Protein AF-B0VKE0-F1 (afdb_monomer)

Radius of gyration: 17.95 Å; Cα contacts (8 Å, |Δi|>4): 101; chains: 1; bounding box: 43×23×62 Å

Solvent-accessible surface area (backbone atoms only — not comparable to full-atom values): 6818 Å² total; per-residue (Å²): 135,83,87,90,59,74,65,64,56,53,37,48,51,51,51,51,50,50,49,51,54,51,52,52,48,49,40,53,45,71,27,80,55,96,72,35,88,81,59,63,24,51,43,43,50,26,43,50,25,36,71,69,70,46,61,73,61,102,50,60,55,69,57,55,52,48,51,51,51,53,47,55,52,50,46,52,52,45,51,55,51,55,71,74,42,85,60,55,72,68,62,46,52,54,54,49,49,54,48,49,54,53,45,68,59,39,50,63,28,45,53,45,25,52,53,39,53,62,73,75,108

Secondary structure (DSSP, 8-state):
-----HHHHHHHHHHHHHHHHHHHHHHHHHT-STTHHHH-HHHHHHHHHHHH-S-SSSS-HHHHHHHHHHHHHHHHHHHHHHHHS---HHHHHHHHHHHHHHHHHHHHHHHHHHHHHHHH-

Mean predicted aligned error: 8.56 Å

Nearest PDB structures (foldseek):
  1yo7-assembly2_B  TM=4.461E-01  e=1.692E+00  Escherichia coli

Sequence (121 aa):
MPPERPENDKTQKAKDNITGQISKYEKIVSYEGREAANNGGLRKALEDFARTGEKVGTKNPSNHIQKARDILRGLDNQEKLLQKSTINSQDKAVLQQRIQSLRNEIEPSLKRAITKQNELN

Organism: Acinetobacter baumannii (strain SDF) (NCBI:txid509170)

Foldseek 3Di:
DDDPDPPVVVLVVLLVVLVVLLVVLVCQAQPPDDVCVPQRHLLSQLQVCLVPVDNPPPDRLVVSLVVLVVSLVSLVVSLVSLVVGPHDPVSSVVSVVSSVVSCVRRVVSSVSSVVSVVVVD

pLDDT: mean 78.74, std 14.7, range [43.19, 93.5]

Structure (mmCIF, N/CA/C/O backbone):
data_AF-B0VKE0-F1
#
_entry.id   AF-B0VKE0-F1
#
loop_
_atom_site.group_PDB
_atom_site.id
_atom_site.type_symbol
_atom_site.label_atom_id
_atom_site.label_alt_id
_atom_site.label_comp_id
_atom_site.label_asym_id
_atom_site.label_entity_id
_atom_site.label_seq_id
_atom_site.pdbx_PDB_ins_code
_atom_site.Cartn_x
_atom_site.Cartn_y
_atom_site.Cartn_z
_atom_site.occupancy
_atom_site.B_iso_or_equiv
_atom_site.auth_seq_id
_atom_site.auth_comp_id
_atom_site.auth_asym_id
_atom_site.auth_atom_id
_atom_site.pdbx_PDB_model_num
ATOM 1 N N . MET A 1 1 ? -21.499 -0.707 41.558 1.00 46.62 1 MET A N 1
ATOM 2 C CA . MET A 1 1 ? -21.485 -0.441 40.102 1.00 46.62 1 MET A CA 1
ATOM 3 C C . MET A 1 1 ? -20.278 -1.153 39.510 1.00 46.62 1 MET A C 1
ATOM 5 O O . MET A 1 1 ? -19.191 -0.939 40.039 1.00 46.62 1 MET A O 1
ATOM 9 N N . PRO A 1 2 ? -20.436 -2.050 38.524 1.00 52.50 2 PRO A N 1
ATOM 10 C CA . PRO A 1 2 ? -19.300 -2.747 37.928 1.00 52.50 2 PRO A CA 1
ATOM 11 C C . PRO A 1 2 ? -18.536 -1.814 36.966 1.00 52.50 2 PRO A C 1
ATOM 13 O O . PRO A 1 2 ? -19.147 -0.924 36.373 1.00 52.50 2 PRO A O 1
ATOM 16 N N . PRO A 1 3 ? -17.213 -1.982 36.800 1.00 52.34 3 PRO A N 1
ATOM 17 C CA . PRO A 1 3 ? -16.436 -1.199 35.848 1.00 52.34 3 PRO A CA 1
ATOM 18 C C . PRO A 1 3 ? -16.629 -1.742 34.420 1.00 52.34 3 PRO A C 1
ATOM 20 O O . PRO A 1 3 ? -15.992 -2.712 34.015 1.00 52.34 3 PRO A O 1
ATOM 23 N N . GLU A 1 4 ? -17.488 -1.104 33.627 1.00 55.16 4 GLU A N 1
ATOM 24 C CA . GLU A 1 4 ? -17.587 -1.329 32.176 1.00 55.16 4 GLU A CA 1
ATOM 25 C C . GLU A 1 4 ? -16.364 -0.738 31.450 1.00 55.16 4 GLU A C 1
ATOM 27 O O . GLU A 1 4 ? -16.407 0.404 30.998 1.00 55.16 4 GLU A O 1
ATOM 32 N N . ARG A 1 5 ? -15.232 -1.456 31.356 1.00 55.72 5 ARG A N 1
ATOM 33 C CA . ARG A 1 5 ? -14.080 -1.018 30.524 1.00 55.72 5 ARG A CA 1
ATOM 34 C C . ARG A 1 5 ? -13.306 -2.064 29.682 1.00 55.72 5 ARG A C 1
ATOM 36 O O . ARG A 1 5 ? -12.282 -1.676 29.129 1.00 55.72 5 ARG A O 1
ATOM 43 N N . PRO A 1 6 ? -13.708 -3.338 29.478 1.00 54.25 6 PRO A N 1
ATOM 44 C CA . PRO A 1 6 ? -12.903 -4.243 28.643 1.00 54.25 6 PRO A CA 1
ATOM 45 C C . PRO A 1 6 ? -13.091 -4.061 27.119 1.00 54.25 6 PRO A C 1
ATOM 47 O O . PRO A 1 6 ? -12.169 -4.363 26.359 1.00 54.25 6 PRO A O 1
ATOM 50 N N . GLU A 1 7 ? -14.246 -3.580 26.641 1.00 55.41 7 GLU A N 1
ATOM 51 C CA . GLU A 1 7 ? -14.534 -3.475 25.193 1.00 55.41 7 GLU A CA 1
ATOM 52 C C . GLU A 1 7 ? -13.863 -2.282 24.503 1.00 55.41 7 GLU A C 1
ATOM 54 O O . GLU A 1 7 ? -13.377 -2.413 23.373 1.00 55.41 7 GLU A O 1
ATOM 59 N N . ASN A 1 8 ? -13.767 -1.141 25.193 1.00 61.03 8 ASN A N 1
ATOM 60 C CA . ASN A 1 8 ? -13.088 0.041 24.656 1.00 61.03 8 ASN A CA 1
ATOM 61 C C . ASN A 1 8 ? -11.590 -0.213 24.440 1.00 61.03 8 ASN A C 1
ATOM 63 O O . ASN A 1 8 ? -11.029 0.212 23.433 1.00 61.03 8 ASN A O 1
ATOM 67 N N . ASP A 1 9 ? -10.955 -0.979 25.327 1.00 72.25 9 ASP A N 1
ATOM 68 C CA . ASP A 1 9 ? -9.519 -1.262 25.275 1.00 72.25 9 ASP A CA 1
ATOM 69 C C . ASP A 1 9 ? -9.138 -2.144 24.070 1.00 72.25 9 ASP A C 1
ATOM 71 O O . ASP A 1 9 ? -8.143 -1.905 23.383 1.00 72.25 9 ASP A O 1
ATOM 75 N N . LYS A 1 10 ? -9.965 -3.152 23.760 1.00 77.00 10 LYS A N 1
ATOM 76 C CA . LYS A 1 10 ? -9.752 -4.050 22.612 1.00 77.00 10 LYS A CA 1
ATOM 77 C C . LYS A 1 10 ? -9.992 -3.343 21.280 1.00 77.00 10 LYS A C 1
ATOM 79 O O . LYS A 1 10 ? -9.214 -3.524 20.344 1.00 77.00 10 LYS A O 1
ATOM 84 N N . THR A 1 11 ? -11.041 -2.526 21.206 1.00 80.62 11 THR A N 1
ATOM 85 C CA . THR A 1 11 ? -11.379 -1.765 19.995 1.00 80.62 11 THR A CA 1
ATOM 86 C C . THR A 1 11 ? -10.312 -0.710 19.698 1.00 80.62 11 THR A C 1
ATOM 88 O O . THR A 1 11 ? -9.868 -0.592 18.555 1.00 80.62 11 THR A O 1
ATOM 91 N N . GLN A 1 12 ? -9.827 -0.014 20.731 1.00 80.62 12 GLN A N 1
ATOM 92 C CA . GLN A 1 12 ? -8.751 0.965 20.600 1.00 80.62 12 GLN A CA 1
ATOM 93 C C . GLN A 1 12 ? -7.437 0.308 20.152 1.00 80.62 12 GLN A C 1
ATOM 95 O O . GLN A 1 12 ? -6.834 0.756 19.183 1.00 80.62 12 GLN A O 1
ATOM 100 N N . LYS A 1 13 ? -7.052 -0.834 20.741 1.00 84.81 13 LYS A N 1
ATOM 101 C CA . LYS A 1 13 ? -5.867 -1.597 20.302 1.00 84.81 13 LYS A CA 1
ATOM 102 C C . LYS A 1 13 ? -5.957 -2.065 18.850 1.00 84.81 13 LYS A C 1
ATOM 104 O O . LYS A 1 13 ? -4.961 -2.019 18.130 1.00 84.81 13 LYS A O 1
ATOM 109 N N . ALA A 1 14 ? -7.133 -2.509 18.402 1.00 83.38 14 ALA A N 1
ATOM 110 C CA . ALA A 1 14 ? -7.343 -2.883 17.005 1.00 83.38 14 ALA A CA 1
ATOM 111 C C . ALA A 1 14 ? -7.170 -1.674 16.071 1.00 83.38 14 ALA A C 1
ATOM 113 O O . ALA A 1 14 ? -6.479 -1.778 15.055 1.00 83.38 14 ALA A O 1
ATOM 114 N N . LYS A 1 15 ? -7.736 -0.520 16.447 1.00 85.12 15 LYS A N 1
ATOM 115 C CA . LYS A 1 15 ? -7.579 0.744 15.720 1.00 85.12 15 LYS A CA 1
ATOM 116 C C . LYS A 1 15 ? -6.116 1.173 15.649 1.00 85.12 15 LYS A C 1
ATOM 118 O O . LYS A 1 15 ? -5.639 1.476 14.557 1.00 85.12 15 LYS A O 1
ATOM 123 N N . ASP A 1 16 ? -5.398 1.149 16.766 1.00 88.31 16 ASP A N 1
ATOM 124 C CA . ASP A 1 16 ? -3.992 1.554 16.834 1.00 88.31 16 ASP A CA 1
ATOM 125 C C . ASP A 1 16 ? -3.095 0.624 16.010 1.00 88.31 16 ASP A C 1
ATOM 127 O O . ASP A 1 16 ? -2.201 1.094 15.306 1.00 88.31 16 ASP A O 1
ATOM 131 N N . ASN A 1 17 ? -3.368 -0.686 16.012 1.00 89.06 17 ASN A N 1
ATOM 132 C CA . ASN A 1 17 ? -2.623 -1.641 15.194 1.00 89.06 17 ASN A CA 1
ATOM 133 C C . ASN A 1 17 ? -2.843 -1.398 13.690 1.00 89.06 17 ASN A C 1
ATOM 135 O O . ASN A 1 17 ? -1.874 -1.254 12.945 1.00 89.06 17 ASN A O 1
ATOM 139 N N . ILE A 1 18 ? -4.102 -1.290 13.244 1.00 88.38 18 ILE A N 1
ATOM 140 C CA . ILE A 1 18 ? -4.429 -1.021 11.831 1.00 88.38 18 ILE A CA 1
ATOM 141 C C . ILE A 1 18 ? -3.825 0.321 11.398 1.00 88.38 18 ILE A C 1
ATOM 143 O O . ILE A 1 18 ? -3.176 0.410 10.355 1.00 88.38 18 ILE A O 1
ATOM 147 N N . THR A 1 19 ? -3.968 1.348 12.236 1.00 89.69 19 THR A N 1
ATOM 148 C CA . THR A 1 19 ? -3.385 2.676 12.010 1.00 89.69 19 THR A CA 1
ATOM 149 C C . THR A 1 19 ? -1.867 2.598 11.891 1.00 89.69 19 THR A C 1
ATOM 151 O O . THR A 1 19 ? -1.300 3.158 10.957 1.00 89.69 19 THR A O 1
ATOM 154 N N . GLY A 1 20 ? -1.197 1.872 12.789 1.00 89.75 20 GLY A N 1
ATOM 155 C CA . GLY A 1 20 ? 0.252 1.695 12.768 1.00 89.75 20 GLY A CA 1
ATOM 156 C C . GLY A 1 20 ? 0.747 0.998 11.500 1.00 89.75 20 GLY A C 1
ATOM 157 O O . GLY A 1 20 ? 1.749 1.425 10.921 1.00 89.75 20 GLY A O 1
ATOM 158 N N . GLN A 1 21 ? 0.031 -0.025 11.022 1.00 89.06 21 GLN A N 1
ATOM 159 C CA . GLN A 1 21 ? 0.371 -0.703 9.767 1.00 89.06 21 GLN A CA 1
ATOM 160 C C . GLN A 1 21 ? 0.163 0.205 8.550 1.00 89.06 21 GLN A C 1
ATOM 162 O O . GLN A 1 21 ? 1.054 0.290 7.708 1.00 89.06 21 GLN A O 1
ATOM 167 N N . ILE A 1 22 ? -0.959 0.930 8.474 1.00 87.94 22 ILE A N 1
ATOM 168 C CA . ILE A 1 22 ? -1.216 1.889 7.386 1.00 87.94 22 ILE A CA 1
ATOM 169 C C . ILE A 1 22 ? -0.135 2.974 7.372 1.00 87.94 22 ILE A C 1
ATOM 171 O O . ILE A 1 22 ? 0.487 3.188 6.336 1.00 87.94 22 ILE A O 1
ATOM 175 N N . SER A 1 23 ? 0.185 3.574 8.522 1.00 88.44 23 SER A N 1
ATOM 176 C CA . SER A 1 23 ? 1.246 4.584 8.635 1.00 88.44 23 SER A CA 1
ATOM 177 C C . SER A 1 23 ? 2.625 4.041 8.243 1.00 88.44 23 SER A C 1
ATOM 179 O O . SER A 1 23 ? 3.449 4.760 7.680 1.00 88.44 23 SER A O 1
ATOM 181 N N . LYS A 1 24 ? 2.911 2.760 8.514 1.00 87.94 24 LYS A N 1
ATOM 182 C CA . LYS A 1 24 ? 4.143 2.111 8.044 1.00 87.94 24 LYS A CA 1
ATOM 183 C C . LYS A 1 24 ? 4.176 2.033 6.518 1.00 87.94 24 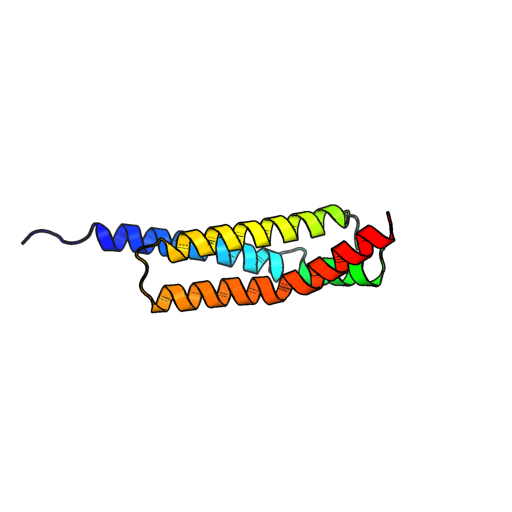LYS A C 1
ATOM 185 O O . LYS A 1 24 ? 5.234 2.258 5.935 1.00 87.94 24 LYS A O 1
ATOM 190 N N . TYR A 1 25 ? 3.048 1.736 5.875 1.00 86.94 25 TYR A N 1
ATOM 191 C CA . TYR A 1 25 ? 2.951 1.737 4.418 1.00 86.94 25 TYR A CA 1
ATOM 192 C C . TYR A 1 25 ? 3.068 3.145 3.838 1.00 86.94 25 TYR A C 1
ATOM 194 O O . TYR A 1 25 ? 3.877 3.321 2.935 1.00 86.94 25 TYR A O 1
ATOM 202 N N . GLU A 1 26 ? 2.391 4.150 4.399 1.00 84.56 26 GLU A N 1
ATOM 203 C CA . GLU A 1 26 ? 2.544 5.561 3.996 1.00 84.56 26 GLU A CA 1
ATOM 204 C C . GLU A 1 26 ? 4.012 5.984 4.013 1.00 84.56 26 GLU A C 1
ATOM 206 O O . GLU A 1 26 ? 4.535 6.475 3.018 1.00 84.56 26 GLU A O 1
ATOM 211 N N . LYS A 1 27 ? 4.734 5.665 5.092 1.00 83.06 27 LYS A N 1
ATOM 212 C CA . LYS A 1 27 ? 6.169 5.956 5.190 1.00 83.06 27 LYS A CA 1
ATOM 213 C C . LYS A 1 27 ? 7.012 5.241 4.145 1.00 83.06 27 LYS A C 1
ATOM 215 O O . LYS A 1 27 ? 8.043 5.767 3.756 1.00 83.06 27 LYS A O 1
ATOM 220 N N . ILE A 1 28 ? 6.633 4.047 3.699 1.00 80.12 28 ILE A N 1
ATOM 221 C CA . ILE A 1 28 ? 7.369 3.324 2.651 1.00 80.12 28 ILE A CA 1
ATOM 222 C C . ILE A 1 28 ? 7.060 3.901 1.264 1.00 80.12 28 ILE A C 1
ATOM 224 O O . ILE A 1 28 ? 7.940 3.929 0.401 1.00 80.12 28 ILE A O 1
ATOM 228 N N . VAL A 1 29 ? 5.816 4.324 1.054 1.00 76.44 29 VAL A N 1
ATOM 229 C CA . VAL A 1 29 ? 5.303 4.841 -0.217 1.00 76.44 29 VAL A CA 1
ATOM 230 C C . VAL A 1 29 ? 5.817 6.254 -0.457 1.00 76.44 29 VAL A C 1
ATOM 232 O O . VAL A 1 29 ? 6.506 6.476 -1.453 1.00 76.44 29 VAL A O 1
ATOM 235 N N . SER A 1 30 ? 5.588 7.150 0.506 1.00 71.19 30 SER A N 1
ATOM 236 C CA . SER A 1 30 ? 6.030 8.548 0.488 1.00 71.19 30 SER A CA 1
ATOM 237 C C . SER A 1 30 ? 7.496 8.732 0.909 1.00 71.19 30 SER A C 1
ATOM 239 O O . SER A 1 30 ? 8.082 9.771 0.636 1.00 71.19 30 SER A O 1
ATOM 241 N N . TYR A 1 31 ? 8.116 7.719 1.525 1.00 63.59 31 TYR A N 1
ATOM 242 C CA . TYR A 1 31 ? 9.536 7.681 1.907 1.00 63.59 31 TYR A CA 1
ATOM 243 C C . TYR A 1 31 ? 10.005 8.879 2.754 1.00 63.59 31 TYR A C 1
ATOM 245 O O . TYR A 1 31 ? 10.908 9.605 2.361 1.00 63.59 31 TYR A O 1
ATOM 253 N N . GLU A 1 32 ? 9.468 9.059 3.965 1.00 47.50 32 GLU A N 1
ATOM 254 C CA . GLU A 1 32 ? 10.113 9.906 4.987 1.00 47.50 32 GLU A CA 1
ATOM 255 C C . GLU A 1 32 ? 11.218 9.103 5.714 1.00 47.50 32 GLU A C 1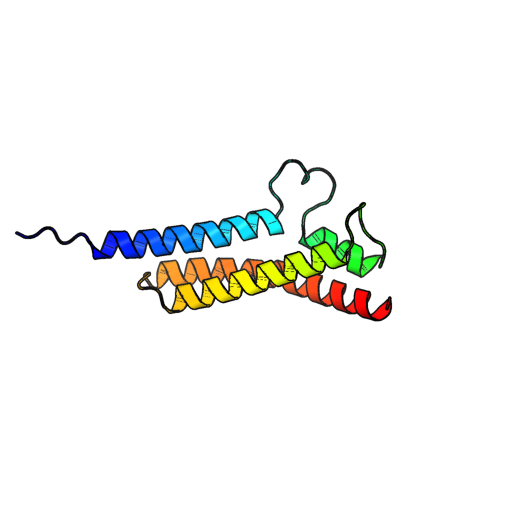
ATOM 257 O O . GLU A 1 32 ? 10.944 8.297 6.605 1.00 47.50 32 GLU A O 1
ATOM 262 N N . GLY A 1 33 ? 12.487 9.282 5.317 1.00 49.00 33 GLY A N 1
ATOM 263 C CA . GLY A 1 33 ? 13.663 8.643 5.939 1.00 49.00 33 GLY A CA 1
ATOM 264 C C . GLY A 1 33 ? 14.989 8.981 5.234 1.00 49.00 33 GLY A C 1
ATOM 265 O O . GLY A 1 33 ? 14.971 9.514 4.135 1.00 49.00 33 GLY A O 1
ATOM 266 N N . ARG A 1 34 ? 16.158 8.676 5.834 1.00 43.19 34 ARG A N 1
ATOM 267 C CA . ARG A 1 34 ? 17.506 9.142 5.391 1.00 43.19 34 ARG A CA 1
ATOM 268 C C . ARG A 1 34 ? 17.879 8.910 3.907 1.00 43.19 34 ARG A C 1
ATOM 270 O O . ARG A 1 34 ? 18.742 9.624 3.413 1.00 43.19 34 ARG A O 1
ATOM 277 N N . GLU A 1 35 ? 17.255 7.974 3.184 1.00 44.06 35 GLU A N 1
ATOM 278 C CA . GLU A 1 35 ? 17.482 7.776 1.730 1.00 44.06 35 GLU A CA 1
ATOM 279 C C . 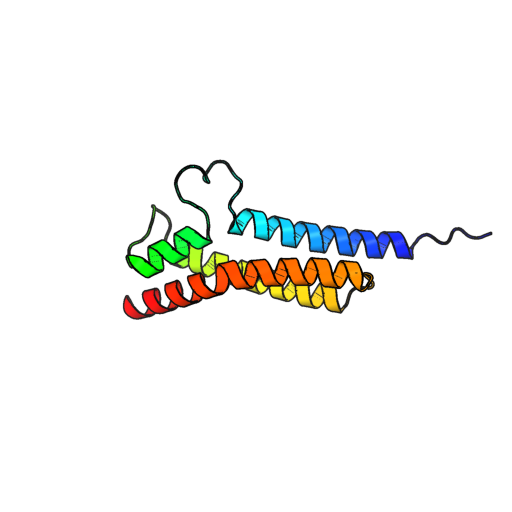GLU A 1 35 ? 16.523 8.599 0.827 1.00 44.06 35 GLU A C 1
ATOM 281 O O . GLU A 1 35 ? 16.636 8.552 -0.398 1.00 44.06 35 GLU A O 1
ATOM 286 N N . ALA A 1 36 ? 15.589 9.370 1.400 1.00 45.44 36 ALA A N 1
ATOM 287 C CA . ALA A 1 36 ? 14.602 10.190 0.683 1.00 45.44 36 ALA A CA 1
ATOM 288 C C . ALA A 1 36 ? 15.225 11.342 -0.114 1.00 45.44 36 ALA A C 1
ATOM 290 O O . ALA A 1 36 ? 14.689 11.739 -1.146 1.00 45.44 36 ALA A O 1
ATOM 2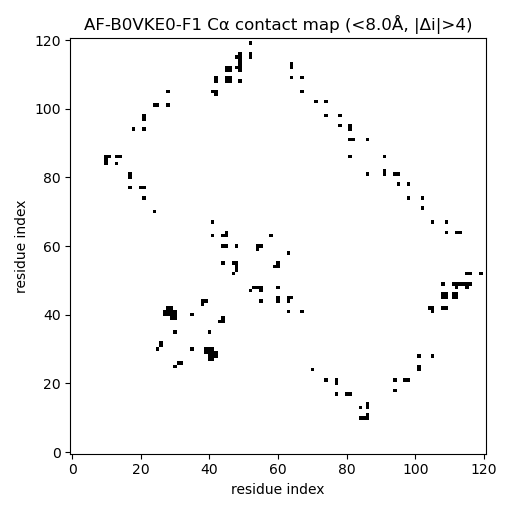91 N N . ALA A 1 37 ? 16.375 11.847 0.341 1.00 44.28 37 ALA A N 1
ATOM 292 C CA . ALA A 1 37 ? 17.008 13.033 -0.224 1.00 44.28 37 ALA A CA 1
ATOM 293 C C . ALA A 1 37 ? 17.488 12.855 -1.678 1.00 44.28 37 ALA A C 1
ATOM 295 O O . ALA A 1 37 ? 17.649 13.854 -2.366 1.00 44.28 37 ALA A O 1
ATOM 296 N N . ASN A 1 38 ? 17.679 11.618 -2.164 1.00 46.88 38 ASN A N 1
ATOM 297 C CA . ASN A 1 38 ? 18.263 11.387 -3.493 1.00 46.88 38 ASN A CA 1
ATOM 298 C C . ASN A 1 38 ? 17.336 10.698 -4.516 1.00 46.88 38 ASN A C 1
ATOM 300 O O . ASN A 1 38 ? 17.477 10.979 -5.701 1.00 46.88 38 ASN A O 1
ATOM 304 N N . ASN A 1 39 ? 16.362 9.857 -4.118 1.00 52.78 39 ASN A N 1
ATOM 305 C CA . ASN A 1 39 ? 15.666 8.960 -5.072 1.00 52.78 39 ASN A CA 1
ATOM 306 C C . ASN A 1 39 ? 14.115 8.989 -5.069 1.00 52.78 39 ASN A C 1
ATOM 308 O O . ASN A 1 39 ? 13.503 8.211 -5.791 1.00 52.78 39 ASN A O 1
ATOM 312 N N . GLY A 1 40 ? 13.453 9.876 -4.312 1.00 61.34 40 GLY A N 1
ATOM 313 C CA . GLY A 1 40 ? 12.010 10.186 -4.457 1.00 61.34 40 GLY A CA 1
ATOM 314 C C . GLY A 1 40 ? 10.981 9.068 -4.194 1.00 61.34 40 GLY A C 1
ATOM 315 O O . GLY A 1 40 ? 9.848 9.161 -4.658 1.00 61.34 40 GLY A O 1
ATOM 316 N N . GLY A 1 41 ? 11.332 8.043 -3.417 1.00 74.12 41 GLY A N 1
ATOM 317 C CA . GLY A 1 41 ? 10.375 7.072 -2.867 1.00 74.12 41 GLY A CA 1
ATOM 318 C C . GLY A 1 41 ? 9.981 5.907 -3.785 1.00 74.12 41 GLY A C 1
ATOM 319 O O . GLY A 1 41 ? 10.442 5.790 -4.921 1.00 74.12 41 GLY A O 1
ATOM 320 N N . LEU A 1 42 ? 9.152 4.984 -3.264 1.00 79.19 42 LEU A N 1
ATOM 321 C CA . LEU A 1 42 ? 8.782 3.741 -3.966 1.00 79.19 42 LEU A CA 1
ATOM 322 C C . LEU A 1 42 ? 8.020 4.028 -5.263 1.00 79.19 42 LEU A C 1
ATOM 324 O O . LEU A 1 42 ? 8.263 3.368 -6.270 1.00 79.19 42 LEU A O 1
ATOM 328 N N . ARG A 1 43 ? 7.129 5.023 -5.239 1.00 81.31 43 ARG A N 1
ATOM 329 C CA . ARG A 1 43 ? 6.380 5.460 -6.416 1.00 81.31 43 ARG A CA 1
ATOM 330 C C . ARG A 1 43 ? 7.319 5.922 -7.531 1.00 81.31 43 ARG A C 1
ATOM 332 O O . ARG A 1 43 ? 7.215 5.409 -8.642 1.00 81.31 43 ARG A O 1
ATOM 339 N N . LYS A 1 44 ? 8.255 6.828 -7.228 1.00 79.50 44 LYS A N 1
ATOM 340 C CA . LYS A 1 44 ? 9.204 7.343 -8.219 1.00 79.50 44 LYS A CA 1
ATOM 341 C C . LYS A 1 44 ? 10.104 6.239 -8.759 1.00 79.50 44 LYS A C 1
ATOM 343 O O . LYS A 1 44 ? 10.278 6.155 -9.962 1.00 79.50 44 LYS A O 1
ATOM 348 N N . ALA A 1 45 ? 10.580 5.329 -7.908 1.00 79.38 45 ALA A N 1
ATOM 349 C CA . ALA A 1 45 ? 11.368 4.181 -8.361 1.00 79.38 45 ALA A CA 1
ATOM 350 C C . ALA A 1 45 ? 10.603 3.289 -9.364 1.00 79.38 45 ALA A C 1
ATOM 352 O O . ALA A 1 45 ? 11.193 2.791 -10.322 1.00 79.38 45 ALA A O 1
ATOM 353 N N . LEU A 1 46 ? 9.291 3.096 -9.167 1.00 82.38 46 LEU A N 1
ATOM 354 C CA . LEU A 1 46 ? 8.437 2.376 -10.119 1.00 82.38 46 LEU A CA 1
ATOM 355 C C . LEU A 1 46 ? 8.215 3.173 -11.413 1.00 82.38 46 LEU A C 1
ATOM 357 O O . LEU A 1 46 ? 8.256 2.585 -12.490 1.00 82.38 46 LEU A O 1
ATOM 361 N N . GLU A 1 47 ? 7.978 4.485 -11.320 1.00 83.94 47 GLU A N 1
ATOM 362 C CA . GLU A 1 47 ? 7.784 5.364 -12.484 1.00 83.94 47 GLU A CA 1
ATOM 363 C C . GLU A 1 47 ? 9.060 5.486 -13.327 1.00 83.94 47 GLU A C 1
ATOM 365 O O . GLU A 1 47 ? 8.996 5.376 -14.551 1.00 83.94 47 GLU A O 1
ATOM 370 N N . ASP A 1 48 ? 10.214 5.643 -12.683 1.00 81.31 48 ASP A N 1
ATOM 371 C CA . ASP A 1 48 ? 11.511 5.728 -13.343 1.00 81.31 48 ASP A CA 1
ATOM 372 C C . ASP A 1 48 ? 11.831 4.408 -14.060 1.00 81.31 48 ASP A C 1
ATOM 374 O O . ASP A 1 48 ? 12.163 4.434 -15.244 1.00 81.31 48 ASP A O 1
ATOM 378 N N . PHE A 1 49 ? 11.626 3.251 -13.412 1.00 81.69 49 PHE A N 1
ATOM 379 C CA . PHE A 1 49 ? 11.797 1.951 -14.072 1.00 81.69 49 PHE A CA 1
ATOM 380 C C . PHE A 1 49 ? 10.817 1.767 -15.234 1.00 81.69 49 PHE A C 1
ATOM 382 O O . PHE A 1 49 ? 11.205 1.300 -16.302 1.00 81.69 49 PHE A O 1
ATOM 389 N N . ALA A 1 50 ? 9.553 2.156 -15.060 1.00 83.38 50 ALA A N 1
ATOM 390 C CA . ALA A 1 50 ? 8.570 2.084 -16.133 1.00 83.38 50 ALA A CA 1
ATOM 391 C C . ALA A 1 50 ? 8.960 2.948 -17.345 1.00 83.38 50 ALA A C 1
ATOM 393 O O . ALA A 1 50 ? 8.632 2.595 -18.476 1.00 83.38 50 ALA A O 1
ATOM 394 N N . ARG A 1 51 ? 9.654 4.071 -17.116 1.00 82.50 51 ARG A N 1
ATOM 395 C CA . ARG A 1 51 ? 10.086 4.998 -18.165 1.00 82.50 51 ARG A CA 1
ATOM 396 C C . ARG A 1 51 ? 11.358 4.543 -18.871 1.00 82.50 51 ARG A C 1
ATOM 398 O O . ARG A 1 51 ? 11.405 4.588 -20.096 1.00 82.50 51 ARG A O 1
ATOM 405 N N . THR A 1 52 ? 12.393 4.169 -18.126 1.00 76.44 52 THR A N 1
ATOM 406 C CA . THR A 1 52 ? 13.712 3.871 -18.703 1.00 76.44 52 THR A CA 1
ATOM 407 C C . THR A 1 52 ? 13.879 2.395 -19.036 1.00 76.44 52 THR A C 1
ATOM 409 O O . THR A 1 52 ? 14.666 2.052 -19.910 1.00 76.44 52 THR A O 1
ATOM 412 N N . GLY A 1 53 ? 13.164 1.504 -18.343 1.00 68.12 53 GLY A N 1
ATOM 413 C CA . GLY A 1 53 ? 13.456 0.069 -18.345 1.00 68.12 53 GLY A CA 1
ATOM 414 C C . GLY A 1 53 ? 14.790 -0.284 -17.676 1.00 68.12 53 GLY A C 1
ATOM 415 O O . GLY A 1 53 ? 15.111 -1.460 -17.509 1.00 68.12 53 GLY A O 1
ATOM 416 N N . GLU A 1 54 ? 15.561 0.719 -17.255 1.00 64.00 54 GLU A N 1
ATOM 417 C CA . GLU A 1 54 ? 16.843 0.555 -16.595 1.00 64.00 54 GLU A CA 1
ATOM 418 C C . GLU A 1 54 ? 16.650 0.436 -15.087 1.00 64.00 54 GLU A C 1
ATOM 420 O O . GLU A 1 54 ? 15.741 1.013 -14.485 1.00 64.00 54 GLU A O 1
ATOM 425 N N . LYS A 1 55 ? 17.537 -0.329 -14.449 1.00 61.69 55 LYS A N 1
ATOM 426 C CA . LYS A 1 55 ? 17.552 -0.482 -12.996 1.00 61.69 55 LYS A CA 1
ATOM 427 C C . LYS A 1 55 ? 17.949 0.860 -12.375 1.00 61.69 55 LYS A C 1
ATOM 429 O O . LYS A 1 55 ? 19.124 1.208 -12.331 1.00 61.69 55 LYS A O 1
ATOM 434 N N . VAL A 1 56 ? 16.963 1.640 -11.946 1.00 53.72 56 VAL A N 1
ATOM 435 C CA . VAL A 1 56 ? 17.188 2.950 -11.326 1.00 53.72 56 VAL A CA 1
ATOM 436 C C . VAL A 1 56 ? 17.789 2.746 -9.935 1.00 53.72 56 VAL A C 1
ATOM 438 O O . VAL A 1 56 ? 17.119 2.311 -8.997 1.00 53.72 56 VAL A O 1
ATOM 441 N N . GLY A 1 57 ? 19.087 3.023 -9.821 1.00 51.66 57 GLY A N 1
ATOM 442 C CA . GLY A 1 57 ? 19.889 2.707 -8.642 1.00 51.66 57 GLY A CA 1
ATOM 443 C C . GLY A 1 57 ? 20.301 1.233 -8.589 1.00 51.66 57 GLY A C 1
ATOM 444 O O . GLY A 1 57 ? 19.722 0.362 -9.228 1.00 51.66 57 GLY A O 1
ATOM 445 N N . THR A 1 58 ? 21.310 0.925 -7.779 1.00 46.66 58 THR A N 1
ATOM 446 C CA . THR A 1 58 ? 21.884 -0.416 -7.536 1.00 46.66 58 THR A CA 1
ATOM 447 C C . THR A 1 58 ? 20.899 -1.470 -6.987 1.00 46.66 58 THR A C 1
ATOM 449 O O . THR A 1 58 ? 21.313 -2.533 -6.527 1.00 46.66 58 THR A O 1
ATOM 452 N N . LYS A 1 59 ? 19.585 -1.214 -7.017 1.00 53.44 59 LYS A N 1
ATOM 453 C CA . LYS A 1 59 ? 18.521 -2.084 -6.514 1.00 53.44 59 LYS A CA 1
ATOM 454 C C . LYS A 1 59 ? 17.675 -2.579 -7.693 1.00 53.44 59 LYS A C 1
ATOM 456 O O . LYS A 1 59 ? 17.116 -1.806 -8.461 1.00 53.44 59 LYS A O 1
ATOM 461 N N . ASN A 1 60 ? 17.596 -3.902 -7.841 1.00 59.84 60 ASN A N 1
ATOM 462 C CA . ASN A 1 60 ? 16.855 -4.551 -8.921 1.00 59.84 60 ASN A CA 1
ATOM 463 C C . ASN A 1 60 ? 15.382 -4.080 -8.953 1.00 59.84 60 ASN A C 1
ATOM 465 O O . ASN A 1 60 ? 14.725 -4.124 -7.913 1.00 59.84 60 ASN A O 1
ATOM 469 N N . PRO A 1 61 ? 14.820 -3.717 -10.119 1.00 59.34 61 PRO A N 1
ATOM 470 C CA . PRO A 1 61 ? 13.427 -3.279 -10.255 1.00 59.34 61 PRO A CA 1
ATOM 471 C C . PRO A 1 61 ? 12.425 -4.338 -9.783 1.00 59.34 61 PRO A C 1
ATOM 473 O O . PRO A 1 61 ? 11.395 -4.000 -9.200 1.00 59.34 61 PRO A O 1
ATOM 476 N N . SER A 1 62 ? 12.783 -5.623 -9.887 1.00 66.62 62 SER A N 1
ATOM 477 C CA . SER A 1 62 ? 12.044 -6.734 -9.277 1.00 66.62 62 SER A CA 1
ATOM 478 C C . SER A 1 62 ? 11.824 -6.552 -7.769 1.00 66.62 62 SER A C 1
ATOM 480 O O . SER A 1 62 ? 10.760 -6.903 -7.271 1.00 66.62 62 SER A O 1
ATOM 482 N N . ASN A 1 63 ? 12.769 -5.944 -7.041 1.00 78.19 63 ASN A N 1
ATOM 483 C CA . ASN A 1 63 ? 12.639 -5.697 -5.602 1.00 78.19 63 ASN A CA 1
ATOM 484 C C . ASN A 1 63 ? 11.606 -4.602 -5.307 1.00 78.19 63 ASN A C 1
ATOM 486 O O . ASN A 1 63 ? 10.868 -4.707 -4.331 1.00 78.19 63 ASN A O 1
ATOM 490 N N . HIS A 1 64 ? 11.525 -3.564 -6.143 1.00 78.88 64 HIS A N 1
ATOM 491 C CA . HIS A 1 64 ? 10.556 -2.478 -5.978 1.00 78.88 64 HIS A CA 1
ATOM 492 C C . HIS A 1 64 ? 9.145 -2.911 -6.386 1.00 78.88 64 HIS A C 1
ATOM 494 O O . HIS A 1 64 ? 8.193 -2.642 -5.655 1.00 78.88 64 HIS A O 1
ATOM 500 N N . ILE A 1 65 ? 9.017 -3.663 -7.485 1.00 83.75 65 ILE A N 1
ATOM 501 C CA . ILE A 1 65 ? 7.757 -4.293 -7.902 1.00 83.75 65 ILE A CA 1
ATOM 502 C C . ILE A 1 65 ? 7.260 -5.253 -6.817 1.00 83.75 65 ILE A C 1
ATOM 504 O O . ILE A 1 65 ? 6.092 -5.192 -6.432 1.00 83.75 65 ILE A O 1
ATOM 508 N N . GLN A 1 66 ? 8.139 -6.105 -6.279 1.00 84.56 66 GLN A N 1
ATOM 509 C CA . GLN A 1 66 ? 7.771 -7.030 -5.210 1.00 84.56 66 GLN A CA 1
ATOM 510 C C . GLN A 1 66 ? 7.348 -6.282 -3.943 1.00 84.56 66 GLN A C 1
ATOM 512 O O . GLN A 1 66 ? 6.284 -6.560 -3.399 1.00 84.56 66 GLN A O 1
ATOM 517 N N . LYS A 1 67 ? 8.108 -5.261 -3.529 1.00 85.44 67 LYS A N 1
ATOM 518 C CA . LYS A 1 67 ? 7.769 -4.437 -2.362 1.00 85.44 67 LYS A CA 1
ATOM 519 C C . LYS A 1 67 ? 6.414 -3.746 -2.522 1.00 85.44 67 LYS A C 1
ATOM 521 O O . LYS A 1 67 ? 5.627 -3.723 -1.583 1.00 85.44 67 LYS A O 1
ATOM 526 N N . ALA A 1 68 ? 6.117 -3.221 -3.708 1.00 86.50 68 ALA A N 1
ATOM 527 C CA . ALA A 1 68 ? 4.821 -2.624 -4.013 1.00 86.50 68 ALA A CA 1
ATOM 528 C C . ALA A 1 68 ? 3.679 -3.652 -3.954 1.00 86.50 68 ALA A C 1
ATOM 530 O O . ALA A 1 68 ? 2.642 -3.373 -3.354 1.00 86.50 68 ALA A O 1
ATOM 531 N N . ARG A 1 69 ? 3.881 -4.865 -4.490 1.00 89.50 69 ARG A N 1
ATOM 532 C CA . ARG A 1 69 ? 2.916 -5.973 -4.359 1.00 89.50 69 ARG A CA 1
ATOM 533 C C . ARG A 1 69 ? 2.671 -6.349 -2.898 1.00 89.50 69 ARG A C 1
ATOM 535 O O . ARG A 1 69 ? 1.521 -6.539 -2.509 1.00 89.50 69 ARG A O 1
ATOM 542 N N . ASP A 1 70 ? 3.726 -6.426 -2.091 1.00 90.50 70 ASP A N 1
ATOM 543 C CA . ASP A 1 70 ? 3.621 -6.774 -0.673 1.00 90.50 70 ASP A CA 1
ATOM 544 C C . ASP A 1 70 ? 2.861 -5.704 0.120 1.00 90.50 70 ASP A C 1
ATOM 546 O O . ASP A 1 70 ? 2.044 -6.040 0.978 1.00 90.50 70 ASP A O 1
ATOM 550 N N . ILE A 1 71 ? 3.065 -4.421 -0.199 1.00 89.12 71 ILE A N 1
ATOM 551 C CA . ILE A 1 71 ? 2.304 -3.312 0.394 1.00 89.12 71 ILE A CA 1
ATOM 552 C C . ILE A 1 71 ? 0.830 -3.411 0.015 1.00 89.12 71 ILE A C 1
ATOM 554 O O . ILE A 1 71 ? -0.014 -3.375 0.904 1.00 89.12 71 ILE A O 1
ATOM 558 N N . LEU A 1 72 ? 0.503 -3.584 -1.269 1.00 91.31 72 LEU A N 1
ATOM 559 C CA . LEU A 1 72 ? -0.891 -3.693 -1.716 1.00 91.31 72 LEU A CA 1
ATOM 560 C C . LEU A 1 72 ? -1.602 -4.895 -1.079 1.00 91.31 72 LEU A C 1
ATOM 562 O O . LEU A 1 72 ? -2.740 -4.770 -0.628 1.00 91.31 72 LEU A O 1
ATOM 566 N N . ARG A 1 73 ? -0.913 -6.037 -0.960 1.00 93.50 73 ARG A N 1
ATOM 567 C CA . ARG A 1 73 ? -1.419 -7.211 -0.234 1.00 93.50 73 ARG A CA 1
ATOM 568 C C . ARG A 1 73 ? -1.611 -6.915 1.256 1.00 93.50 73 ARG A C 1
ATOM 570 O O . ARG A 1 73 ? -2.600 -7.335 1.851 1.00 93.50 73 ARG A O 1
ATOM 577 N N . GLY A 1 74 ? -0.678 -6.190 1.865 1.00 92.06 74 GLY A N 1
ATOM 578 C CA . GLY A 1 74 ? -0.781 -5.728 3.244 1.00 92.06 74 GLY A CA 1
ATOM 579 C C . GLY A 1 74 ? -1.991 -4.823 3.474 1.00 92.06 74 GLY A C 1
ATOM 580 O O . GLY A 1 74 ? -2.745 -5.043 4.419 1.00 92.06 74 GLY A O 1
ATOM 581 N N . LEU A 1 75 ? -2.210 -3.860 2.579 1.00 91.31 75 LEU A N 1
ATOM 582 C CA . LEU A 1 75 ? -3.353 -2.947 2.587 1.00 91.31 75 LEU A CA 1
ATOM 583 C C . LEU A 1 75 ? -4.687 -3.689 2.433 1.00 91.31 75 LEU A C 1
ATOM 585 O O . LEU A 1 75 ? -5.624 -3.393 3.166 1.00 91.31 75 LEU A O 1
ATOM 589 N N . ASP A 1 76 ? -4.758 -4.695 1.559 1.00 93.06 76 ASP A N 1
ATOM 590 C CA . ASP A 1 76 ? -5.929 -5.576 1.424 1.00 93.06 76 ASP A CA 1
ATOM 591 C C . ASP A 1 76 ? -6.244 -6.343 2.715 1.00 93.06 76 ASP A C 1
ATOM 593 O O . ASP A 1 76 ? -7.391 -6.390 3.167 1.00 93.06 76 ASP A O 1
ATOM 597 N N . ASN A 1 77 ? -5.213 -6.865 3.381 1.00 93.44 77 ASN A N 1
ATOM 598 C CA . ASN A 1 77 ? -5.387 -7.503 4.680 1.00 93.44 77 ASN A CA 1
ATOM 599 C C . ASN A 1 77 ? -5.877 -6.510 5.747 1.00 93.44 77 ASN A C 1
ATOM 601 O O . ASN A 1 77 ? -6.760 -6.858 6.530 1.00 93.44 77 ASN A O 1
ATOM 605 N N . GLN A 1 78 ? -5.353 -5.277 5.772 1.00 90.94 78 GLN A N 1
ATOM 606 C CA . GLN A 1 78 ? -5.829 -4.248 6.704 1.00 90.94 78 GLN A CA 1
ATOM 607 C C . GLN A 1 78 ? -7.276 -3.843 6.419 1.00 90.94 78 GLN A C 1
ATOM 609 O O . GLN A 1 78 ? -8.047 -3.678 7.357 1.00 90.94 78 GLN A O 1
ATOM 614 N N . GLU A 1 79 ? -7.678 -3.746 5.152 1.00 91.56 79 GLU A N 1
ATOM 615 C CA . GLU A 1 79 ? -9.059 -3.448 4.768 1.00 91.56 79 GLU A CA 1
ATOM 616 C C . GLU A 1 79 ? -10.025 -4.540 5.251 1.00 91.56 79 GLU A C 1
ATOM 618 O O . GLU A 1 79 ? -11.057 -4.238 5.855 1.00 91.56 79 GLU A O 1
ATOM 623 N N . LYS A 1 80 ? -9.656 -5.817 5.089 1.00 92.69 80 LYS A N 1
ATOM 624 C CA . LYS A 1 80 ? -10.431 -6.959 5.603 1.00 92.69 80 LYS A CA 1
ATOM 625 C C . LYS A 1 80 ? -10.536 -6.955 7.128 1.00 92.69 80 LYS A C 1
ATOM 627 O O . LYS A 1 80 ? -11.612 -7.214 7.670 1.00 92.69 80 LYS A O 1
ATOM 632 N N . LEU A 1 81 ? -9.435 -6.672 7.8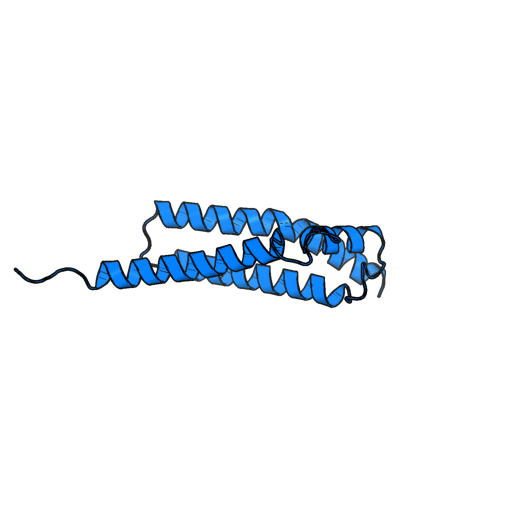30 1.00 89.62 81 LEU A N 1
ATOM 633 C CA . LEU A 1 81 ? -9.428 -6.554 9.292 1.00 89.62 81 LEU A CA 1
ATOM 634 C C . LEU A 1 81 ? -10.297 -5.385 9.755 1.00 89.62 81 LEU A C 1
ATOM 636 O O . LEU A 1 81 ? -11.085 -5.533 10.687 1.00 89.62 81 LEU A O 1
ATOM 640 N N . LEU A 1 82 ? -10.210 -4.250 9.066 1.00 90.31 82 LEU A N 1
ATOM 641 C CA . LEU A 1 82 ? -11.003 -3.065 9.347 1.00 90.31 82 LEU A CA 1
ATOM 642 C C . LEU A 1 82 ? -12.499 -3.340 9.178 1.00 90.31 82 LEU A C 1
ATOM 644 O O . LEU A 1 82 ? -13.273 -3.011 10.074 1.00 90.31 82 LEU A O 1
ATOM 648 N N . GLN A 1 83 ? -12.912 -4.011 8.100 1.00 89.19 83 GLN A N 1
ATOM 649 C CA . GLN A 1 83 ? -14.310 -4.403 7.884 1.00 89.19 83 GLN A CA 1
ATOM 650 C C . GLN A 1 83 ? -14.846 -5.285 9.022 1.00 89.19 83 GLN A C 1
ATOM 652 O O . GLN A 1 83 ? -15.932 -5.015 9.537 1.00 89.19 83 GLN A O 1
ATOM 657 N N . LYS A 1 84 ? -14.057 -6.274 9.463 1.00 89.19 84 LYS A N 1
ATOM 658 C CA . LYS A 1 84 ? -14.414 -7.223 10.535 1.00 89.19 84 LYS A CA 1
ATOM 659 C C . LYS A 1 84 ? -14.270 -6.664 11.956 1.00 89.19 84 LYS A C 1
ATOM 661 O O . LYS A 1 84 ? -14.697 -7.313 12.905 1.00 89.19 84 LYS A O 1
ATOM 666 N N . SER A 1 85 ? -13.648 -5.499 12.122 1.00 86.38 85 SER A N 1
ATOM 667 C CA . SER A 1 85 ? -13.409 -4.898 13.438 1.00 86.38 85 SER A CA 1
ATOM 668 C C . SER A 1 85 ? -14.675 -4.287 14.052 1.00 86.38 85 SER A C 1
ATOM 670 O O . SER A 1 85 ? -15.610 -3.910 13.343 1.00 86.38 85 SER A O 1
ATOM 672 N N . THR A 1 86 ? -14.668 -4.106 15.372 1.00 87.25 86 THR A N 1
ATOM 673 C CA . THR A 1 86 ? -15.691 -3.373 16.144 1.00 87.25 86 THR A CA 1
ATOM 674 C C . THR A 1 86 ? -15.475 -1.852 16.143 1.00 87.25 86 THR A C 1
ATOM 676 O O . THR A 1 86 ? -16.126 -1.135 16.895 1.00 87.25 86 THR A O 1
ATOM 679 N N . ILE A 1 87 ? -14.553 -1.339 15.315 1.00 86.88 87 ILE A N 1
ATOM 680 C CA . ILE A 1 87 ? -14.258 0.098 15.193 1.00 86.88 87 ILE A CA 1
ATOM 681 C C . ILE A 1 87 ? -15.512 0.845 14.705 1.00 86.88 87 ILE A C 1
ATOM 683 O O . ILE A 1 87 ? -16.279 0.323 13.893 1.00 86.88 87 ILE A O 1
ATOM 687 N N . ASN A 1 88 ? -15.729 2.072 15.181 1.00 88.88 88 ASN A N 1
ATOM 688 C CA . ASN A 1 88 ? -16.877 2.873 14.753 1.00 88.88 88 ASN A CA 1
ATOM 689 C C . ASN A 1 88 ? -16.805 3.236 13.255 1.00 88.88 88 ASN A C 1
ATOM 691 O O . ASN A 1 88 ? -15.738 3.261 12.637 1.00 88.88 88 ASN A O 1
ATOM 695 N N . SER A 1 89 ? -17.960 3.539 12.664 1.00 88.00 89 SER A N 1
ATOM 696 C CA . SER A 1 89 ? -18.092 3.782 11.223 1.00 88.00 89 SER A CA 1
ATOM 697 C C . SER A 1 89 ? -17.272 4.974 10.719 1.00 88.00 89 SER A C 1
ATOM 699 O O . SER A 1 89 ? -16.773 4.933 9.596 1.00 88.00 89 SER A O 1
ATOM 701 N N . GLN A 1 90 ? -17.098 6.015 11.539 1.00 89.81 90 GLN A N 1
ATOM 702 C CA . GLN A 1 90 ? -16.331 7.206 11.168 1.00 89.81 90 GLN A CA 1
ATOM 703 C C . GLN A 1 90 ? -14.836 6.887 11.050 1.00 89.81 90 GLN A C 1
ATOM 705 O O . GLN A 1 90 ? -14.216 7.179 10.031 1.00 89.81 90 GLN A O 1
ATOM 710 N N . ASP A 1 91 ? -14.268 6.220 12.052 1.00 88.62 91 ASP A N 1
ATOM 711 C CA . ASP A 1 91 ? -12.875 5.775 12.038 1.00 88.62 91 ASP A CA 1
ATOM 712 C C . ASP A 1 91 ? -12.620 4.750 10.928 1.00 88.62 91 ASP A C 1
ATOM 714 O O . ASP A 1 91 ? -11.584 4.804 10.260 1.00 88.62 91 ASP A O 1
ATOM 718 N N . LYS A 1 92 ? -13.579 3.846 10.675 1.00 90.94 92 LYS A N 1
ATOM 719 C CA . LYS A 1 92 ? -13.521 2.933 9.526 1.00 90.94 92 LYS A CA 1
ATOM 720 C C . LYS A 1 92 ? -13.428 3.699 8.211 1.00 90.94 92 LYS A C 1
ATOM 722 O O . LYS A 1 92 ? -12.547 3.391 7.414 1.00 90.94 92 LYS A O 1
ATOM 727 N N . ALA A 1 93 ? -14.267 4.712 8.003 1.00 91.88 93 ALA A N 1
ATOM 728 C CA . ALA A 1 93 ? -14.217 5.530 6.796 1.00 91.88 93 ALA A CA 1
ATOM 729 C C . ALA A 1 93 ? -12.864 6.245 6.642 1.00 91.88 93 ALA A C 1
ATOM 731 O O . ALA A 1 93 ? -12.282 6.216 5.561 1.00 91.88 93 ALA A O 1
ATOM 732 N N . VAL A 1 94 ? -12.310 6.816 7.718 1.00 92.44 94 VAL A N 1
ATOM 733 C CA . VAL A 1 94 ? -10.996 7.487 7.678 1.00 92.44 94 VAL A CA 1
ATOM 734 C C . VAL A 1 94 ? -9.875 6.509 7.311 1.00 92.44 94 VAL A C 1
ATOM 736 O O . VAL A 1 94 ? -9.057 6.799 6.436 1.00 92.44 94 VAL A O 1
ATOM 739 N N . LEU A 1 95 ? -9.830 5.333 7.942 1.00 91.62 95 LEU A N 1
ATOM 740 C CA . LEU A 1 95 ? -8.803 4.327 7.655 1.00 91.62 95 LEU A CA 1
ATOM 741 C C . LEU A 1 95 ? -8.965 3.730 6.247 1.00 91.62 95 LEU A C 1
ATOM 743 O O . LEU A 1 95 ? -7.964 3.508 5.566 1.00 91.62 95 LEU A O 1
ATOM 747 N N . GLN A 1 96 ? -10.201 3.541 5.775 1.00 93.38 96 GLN A N 1
ATOM 748 C CA . GLN A 1 96 ? -10.479 3.138 4.393 1.00 93.38 96 GLN A CA 1
ATOM 749 C C . GLN A 1 96 ? -9.990 4.180 3.389 1.00 93.38 96 GLN A C 1
ATOM 751 O O . GLN A 1 96 ? -9.335 3.817 2.417 1.00 93.38 96 GLN A O 1
ATOM 756 N N . GLN A 1 97 ? -10.249 5.467 3.633 1.00 92.81 97 GLN A N 1
ATOM 757 C CA . GLN A 1 97 ? -9.765 6.543 2.767 1.00 92.81 97 GLN A CA 1
ATOM 758 C C . GLN A 1 97 ? -8.237 6.543 2.675 1.00 92.81 97 GLN A C 1
ATOM 760 O O . GLN A 1 97 ? -7.692 6.621 1.579 1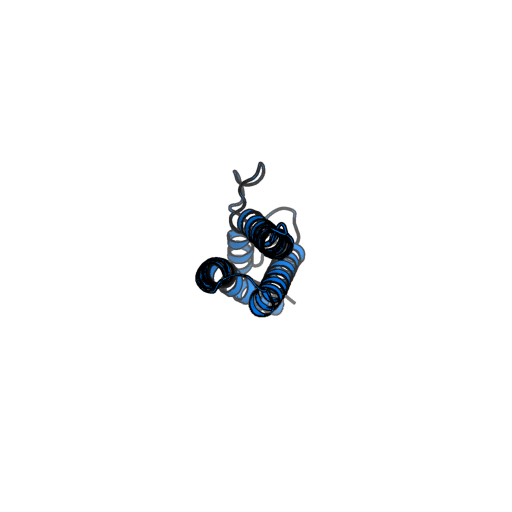.00 92.81 97 GLN A O 1
ATOM 765 N N . ARG A 1 98 ? -7.530 6.353 3.796 1.00 91.44 98 ARG A N 1
ATOM 766 C CA . ARG A 1 98 ? -6.059 6.245 3.793 1.00 91.44 98 ARG A CA 1
ATOM 767 C C . ARG A 1 98 ? -5.558 5.047 2.986 1.00 91.44 98 ARG A C 1
ATOM 769 O O . ARG A 1 98 ? -4.641 5.193 2.181 1.00 91.44 98 ARG A O 1
ATOM 776 N N . ILE A 1 99 ? -6.184 3.878 3.153 1.00 91.88 99 ILE A N 1
ATOM 777 C CA . ILE A 1 99 ? -5.867 2.682 2.356 1.00 91.88 99 ILE A CA 1
ATOM 778 C C . ILE A 1 99 ? -6.063 2.959 0.860 1.00 91.88 99 ILE A C 1
ATOM 780 O O . ILE A 1 99 ? -5.192 2.624 0.056 1.00 91.88 99 ILE A O 1
ATOM 784 N N . GLN A 1 100 ? -7.182 3.581 0.487 1.00 91.88 100 GLN A N 1
ATOM 785 C CA . GLN A 1 100 ? -7.492 3.867 -0.912 1.00 91.88 100 GLN A CA 1
ATOM 786 C C . GLN A 1 100 ? -6.548 4.905 -1.519 1.00 91.88 100 GLN A C 1
ATOM 788 O O . GLN A 1 100 ? -6.079 4.709 -2.638 1.00 91.88 100 GLN A O 1
ATOM 793 N N . SER A 1 101 ? -6.183 5.951 -0.777 1.00 90.00 101 SER A N 1
ATOM 794 C CA . SER A 1 101 ? -5.172 6.920 -1.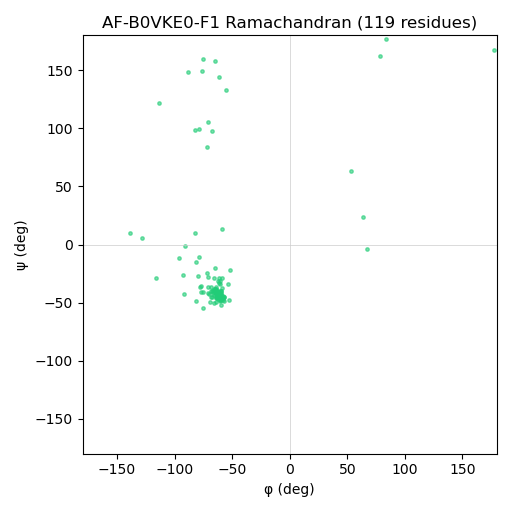216 1.00 90.00 101 SER A CA 1
ATOM 795 C C . SER A 1 101 ? -3.838 6.243 -1.539 1.00 90.00 101 SER A C 1
ATOM 797 O O . SER A 1 101 ? -3.280 6.478 -2.608 1.00 90.00 101 SER A O 1
ATOM 799 N N . LEU A 1 102 ? -3.369 5.326 -0.684 1.00 88.62 102 LEU A N 1
ATOM 800 C CA . LEU A 1 102 ? -2.129 4.581 -0.933 1.00 88.62 102 LEU A CA 1
ATOM 801 C C . LEU A 1 102 ? -2.216 3.664 -2.152 1.00 88.62 102 LEU A C 1
ATOM 803 O O . LEU A 1 102 ? -1.267 3.579 -2.932 1.00 88.62 102 LEU A O 1
ATOM 807 N N . ARG A 1 103 ? -3.347 2.972 -2.335 1.00 90.31 103 ARG A N 1
ATOM 808 C CA . ARG A 1 103 ? -3.570 2.143 -3.528 1.00 90.31 103 ARG A CA 1
ATOM 809 C C . ARG A 1 103 ? -3.533 2.990 -4.793 1.00 90.31 103 ARG A C 1
ATOM 811 O O . ARG A 1 103 ? -2.788 2.665 -5.713 1.00 90.31 103 ARG A O 1
ATOM 818 N N . ASN A 1 104 ? -4.261 4.103 -4.806 1.00 88.62 104 ASN A N 1
ATOM 819 C CA . ASN A 1 104 ? -4.307 5.024 -5.939 1.00 88.62 104 ASN A CA 1
ATOM 820 C C . ASN A 1 104 ? -2.932 5.624 -6.266 1.00 88.62 104 ASN A C 1
ATOM 822 O O . ASN A 1 104 ? -2.654 5.921 -7.427 1.00 88.62 104 ASN A O 1
ATOM 826 N N . GLU A 1 105 ? -2.059 5.769 -5.270 1.00 85.06 105 GLU A N 1
ATOM 827 C CA . GLU A 1 105 ? -0.702 6.270 -5.466 1.00 85.06 105 GLU A CA 1
ATOM 828 C C . GLU A 1 105 ? 0.252 5.224 -6.069 1.00 85.06 105 GLU A C 1
ATOM 830 O O . GLU A 1 105 ? 1.054 5.555 -6.944 1.00 85.06 105 GLU A O 1
ATOM 835 N N . ILE A 1 106 ? 0.179 3.963 -5.626 1.00 86.25 106 ILE A N 1
ATOM 836 C CA . ILE A 1 106 ? 1.136 2.914 -6.022 1.00 86.25 106 ILE A CA 1
ATOM 837 C C . ILE A 1 106 ? 0.668 2.128 -7.248 1.00 86.25 106 ILE A C 1
ATOM 839 O O . ILE A 1 106 ? 1.486 1.791 -8.106 1.00 86.25 106 ILE A O 1
ATOM 843 N N . GLU A 1 107 ? -0.618 1.771 -7.325 1.00 90.12 107 GLU A N 1
ATOM 844 C CA . GLU A 1 107 ? -1.129 0.830 -8.329 1.00 90.12 107 GLU A CA 1
ATOM 845 C C . GLU A 1 107 ? -0.846 1.254 -9.774 1.00 90.12 107 GLU A C 1
ATOM 847 O O . GLU A 1 107 ? -0.410 0.396 -10.549 1.00 90.12 107 GLU A O 1
ATOM 852 N N . PRO A 1 108 ? -1.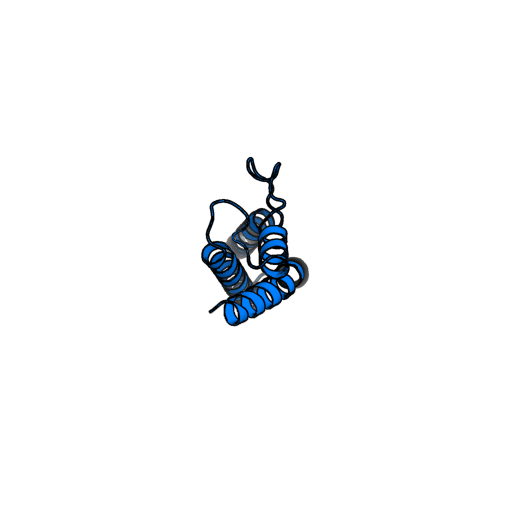047 2.525 -10.178 1.00 89.25 108 PRO A N 1
ATOM 853 C CA . PRO A 1 108 ? -0.763 2.942 -11.547 1.00 89.25 108 PRO A CA 1
ATOM 854 C C . PRO A 1 108 ? 0.718 2.769 -11.898 1.00 89.25 108 PRO A C 1
ATOM 856 O O . PRO A 1 108 ? 1.047 2.214 -12.950 1.00 89.25 108 PRO A O 1
ATOM 859 N N . SER A 1 109 ? 1.614 3.182 -10.999 1.00 85.62 109 SER A N 1
ATOM 860 C CA . SER A 1 109 ? 3.064 3.078 -11.186 1.00 85.62 109 SER A CA 1
ATOM 861 C C . SER A 1 109 ? 3.524 1.623 -11.209 1.00 85.62 109 SER A C 1
ATOM 863 O O . SER A 1 109 ? 4.331 1.242 -12.055 1.00 85.62 109 SER A O 1
ATOM 865 N N . LEU A 1 110 ? 2.953 0.774 -10.349 1.00 88.38 110 LEU A N 1
ATOM 866 C CA . LEU A 1 110 ? 3.219 -0.662 -10.344 1.00 88.38 110 LEU A CA 1
ATOM 867 C C . LEU A 1 110 ? 2.764 -1.336 -11.644 1.00 88.38 110 LEU A C 1
ATOM 869 O O . LEU A 1 110 ? 3.514 -2.130 -12.205 1.00 88.38 110 LEU A O 1
ATOM 873 N N . LYS A 1 111 ? 1.560 -1.025 -12.142 1.00 90.50 111 LYS A N 1
ATOM 874 C CA . LYS A 1 111 ? 1.042 -1.580 -13.406 1.00 90.50 111 LYS A CA 1
ATOM 875 C C . LYS A 1 111 ? 1.953 -1.227 -14.580 1.00 90.50 111 LYS A C 1
ATOM 877 O O . LYS A 1 111 ? 2.294 -2.105 -15.373 1.00 90.50 111 LYS A O 1
ATOM 882 N N . ARG A 1 112 ? 2.397 0.031 -14.659 1.00 87.62 112 ARG A N 1
ATOM 883 C CA . ARG A 1 112 ? 3.349 0.484 -15.685 1.00 87.62 112 ARG A CA 1
ATOM 884 C C . ARG A 1 112 ? 4.696 -0.230 -15.562 1.00 87.62 112 ARG A C 1
ATOM 886 O O . ARG A 1 112 ? 5.198 -0.739 -16.557 1.00 87.62 112 ARG A O 1
ATOM 893 N N . ALA A 1 113 ? 5.233 -0.348 -14.347 1.00 85.31 113 ALA A N 1
ATOM 894 C CA . ALA A 1 113 ? 6.479 -1.064 -14.083 1.00 85.31 113 ALA A CA 1
ATOM 895 C C . ALA A 1 113 ? 6.396 -2.551 -14.472 1.00 85.31 113 ALA A C 1
ATOM 897 O O . ALA A 1 113 ? 7.292 -3.060 -15.132 1.00 85.31 113 ALA A O 1
ATOM 898 N N . ILE A 1 114 ? 5.311 -3.251 -14.121 1.00 87.31 114 ILE A N 1
ATOM 899 C CA . ILE A 1 114 ? 5.103 -4.658 -14.507 1.00 87.31 114 ILE A CA 1
ATOM 900 C C . ILE A 1 114 ? 4.995 -4.798 -16.027 1.00 87.31 114 ILE A C 1
ATOM 902 O O . ILE A 1 114 ? 5.597 -5.703 -16.595 1.00 87.31 114 ILE A O 1
ATOM 906 N N . THR A 1 115 ? 4.256 -3.899 -16.684 1.00 87.94 115 THR A N 1
ATOM 907 C CA . THR A 1 115 ? 4.143 -3.894 -18.151 1.00 87.94 115 THR 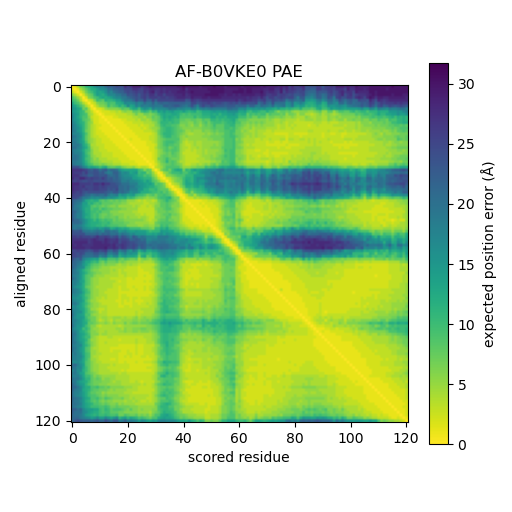A CA 1
ATOM 908 C C . THR A 1 115 ? 5.527 -3.770 -18.777 1.00 87.94 115 THR A C 1
ATOM 910 O O . THR A 1 115 ? 5.904 -4.607 -19.590 1.00 87.94 115 THR A O 1
ATOM 913 N N . LYS A 1 116 ? 6.336 -2.814 -18.301 1.00 85.56 116 LYS A N 1
ATOM 914 C CA . LYS A 1 116 ? 7.702 -2.629 -18.787 1.00 85.56 116 LYS A CA 1
ATOM 915 C C . LYS A 1 116 ? 8.601 -3.835 -18.515 1.00 85.56 116 LYS A C 1
ATOM 917 O O . LYS A 1 116 ? 9.376 -4.225 -19.375 1.00 85.56 116 LYS A O 1
ATOM 922 N N . GLN A 1 117 ? 8.487 -4.455 -17.340 1.00 83.56 117 GLN A N 1
ATOM 923 C CA . GLN A 1 117 ? 9.220 -5.679 -17.013 1.00 83.56 117 GLN A CA 1
ATOM 924 C C . GLN A 1 117 ? 8.893 -6.819 -17.984 1.00 83.56 117 GLN A C 1
ATOM 926 O O . GLN A 1 117 ? 9.795 -7.552 -18.370 1.00 83.56 117 GLN A O 1
ATOM 931 N N . ASN A 1 118 ? 7.627 -6.963 -18.378 1.00 83.62 118 ASN A N 1
ATOM 932 C CA . ASN A 1 118 ? 7.209 -7.982 -19.338 1.00 83.62 118 ASN A CA 1
ATOM 933 C C . ASN A 1 118 ? 7.686 -7.684 -20.768 1.00 83.62 118 ASN A C 1
ATOM 935 O O . ASN A 1 118 ? 7.878 -8.623 -21.520 1.00 83.62 118 ASN A O 1
ATOM 939 N N . GLU A 1 119 ? 7.877 -6.415 -21.145 1.00 84.38 119 GLU A N 1
ATOM 940 C CA . GLU A 1 119 ? 8.460 -6.037 -22.447 1.00 84.38 119 GLU A CA 1
ATOM 941 C C . GLU A 1 119 ? 9.966 -6.327 -22.546 1.00 84.38 119 GLU A C 1
ATOM 943 O O . GLU A 1 119 ? 10.503 -6.416 -23.646 1.00 84.38 119 GLU A O 1
ATOM 948 N N . LEU A 1 120 ? 10.662 -6.383 -21.407 1.00 77.56 120 LEU A N 1
ATOM 949 C CA . LEU A 1 120 ? 12.117 -6.558 -21.332 1.00 77.56 120 LEU A CA 1
ATOM 950 C C . LEU A 1 120 ? 12.550 -8.018 -21.119 1.00 77.56 120 LEU A C 1
ATOM 952 O O . LEU A 1 120 ? 13.746 -8.296 -21.207 1.00 77.56 120 LEU A O 1
ATOM 956 N N . ASN A 1 121 ? 11.608 -8.907 -20.786 1.00 67.62 121 ASN A N 1
ATOM 957 C CA . ASN A 1 121 ? 11.814 -10.354 -20.656 1.00 67.62 121 ASN A CA 1
ATOM 958 C C . ASN A 1 121 ? 11.442 -11.062 -21.959 1.00 67.62 121 ASN A C 1
ATOM 960 O O . ASN A 1 121 ? 12.122 -12.061 -22.274 1.00 67.62 121 ASN A O 1
#